Protein AF-A0AAV3YXJ8-F1 (afdb_monomer)

Structure (mmCIF, N/CA/C/O backbone):
data_AF-A0AAV3YXJ8-F1
#
_entry.id   AF-A0AAV3YXJ8-F1
#
loop_
_atom_site.group_PDB
_atom_site.id
_atom_site.type_symbol
_atom_site.label_atom_id
_atom_site.label_alt_id
_atom_site.label_comp_id
_atom_site.label_asym_id
_atom_site.label_entity_id
_atom_site.label_seq_id
_atom_site.pdbx_PDB_ins_code
_atom_site.Cartn_x
_atom_site.Cartn_y
_atom_site.Cartn_z
_atom_site.occupancy
_atom_site.B_iso_or_equiv
_atom_site.auth_seq_id
_atom_site.auth_comp_id
_atom_site.auth_asym_id
_atom_site.auth_atom_id
_atom_site.pdbx_PDB_model_num
ATOM 1 N N . MET A 1 1 ? -56.732 2.982 67.261 1.00 41.56 1 MET A N 1
ATOM 2 C CA . MET A 1 1 ? -55.478 2.204 67.195 1.00 41.56 1 MET A CA 1
ATOM 3 C C . MET A 1 1 ? -54.581 2.856 66.154 1.00 41.56 1 MET A C 1
ATOM 5 O O . MET A 1 1 ? -54.963 2.904 64.994 1.00 41.56 1 MET A O 1
ATOM 9 N N . TYR A 1 2 ? -53.464 3.452 66.571 1.00 44.09 2 TYR A N 1
ATOM 10 C CA . TYR A 1 2 ? -52.466 4.006 65.652 1.00 44.09 2 TYR A CA 1
ATOM 11 C C . TYR A 1 2 ? -51.605 2.832 65.180 1.00 44.09 2 TYR A C 1
ATOM 13 O O . TYR A 1 2 ? -51.120 2.098 66.033 1.00 44.09 2 TYR A O 1
ATOM 21 N N . VAL A 1 3 ? -51.460 2.610 63.870 1.00 49.19 3 VAL A N 1
ATO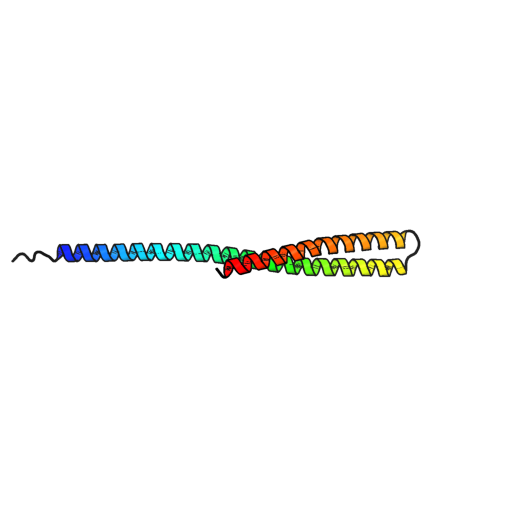M 22 C CA . VAL A 1 3 ? -50.511 1.624 63.319 1.00 49.19 3 VAL A CA 1
ATOM 23 C C . VAL A 1 3 ? -49.229 2.390 62.979 1.00 49.19 3 VAL A C 1
ATOM 25 O O . VAL A 1 3 ? -49.153 2.990 61.901 1.00 49.19 3 VAL A O 1
ATOM 28 N N . PRO A 1 4 ? -48.230 2.458 63.878 1.00 46.28 4 PRO A N 1
ATOM 29 C CA . PRO A 1 4 ? -47.013 3.212 63.638 1.00 46.28 4 PRO A CA 1
ATOM 30 C C . PRO A 1 4 ? -46.058 2.286 62.879 1.00 46.28 4 PRO A C 1
ATOM 32 O O . PRO A 1 4 ? -45.547 1.320 63.433 1.00 46.28 4 PRO A O 1
ATOM 35 N N . GLY A 1 5 ? -45.852 2.534 61.586 1.00 52.91 5 GLY A N 1
ATOM 36 C CA . GLY A 1 5 ? -44.858 1.777 60.811 1.00 52.91 5 GLY A CA 1
ATOM 37 C C . GLY A 1 5 ? -45.063 1.785 59.300 1.00 52.91 5 GLY A C 1
ATOM 38 O O . GLY A 1 5 ? -44.096 1.695 58.545 1.00 52.91 5 GLY A O 1
ATOM 39 N N . SER A 1 6 ? -46.298 1.988 58.830 1.00 55.47 6 SER A N 1
ATOM 40 C CA . SER A 1 6 ? -46.614 1.823 57.402 1.00 55.47 6 SER A CA 1
ATOM 41 C C . SER A 1 6 ? -46.042 2.924 56.494 1.00 55.47 6 SER A C 1
ATOM 43 O O . SER A 1 6 ? -45.796 2.661 55.319 1.00 55.47 6 SER A O 1
ATOM 45 N N . ASN A 1 7 ? -45.806 4.138 57.010 1.00 56.81 7 ASN A N 1
ATOM 46 C CA . ASN A 1 7 ? -45.198 5.238 56.244 1.00 56.81 7 ASN A CA 1
ATOM 47 C C . ASN A 1 7 ? -43.668 5.149 56.182 1.00 56.81 7 ASN A C 1
ATOM 49 O O . ASN A 1 7 ? -43.078 5.547 55.181 1.00 56.81 7 ASN A O 1
ATOM 53 N N . HIS A 1 8 ? -43.018 4.599 57.212 1.00 56.41 8 HIS A N 1
ATOM 54 C CA . HIS A 1 8 ? -41.562 4.447 57.216 1.00 56.41 8 HIS A CA 1
ATOM 55 C C . HIS A 1 8 ? -41.134 3.324 56.260 1.00 56.41 8 HIS A C 1
ATOM 57 O O . HIS A 1 8 ? -40.280 3.544 55.410 1.00 56.41 8 HIS A O 1
ATOM 63 N N . GLN A 1 9 ? -41.815 2.170 56.289 1.00 58.31 9 GLN A N 1
ATOM 64 C CA . GLN A 1 9 ? -41.584 1.087 55.320 1.00 58.31 9 GLN A CA 1
ATOM 65 C C . GLN A 1 9 ? -41.875 1.503 53.869 1.00 58.31 9 GLN A C 1
ATOM 67 O O . GLN A 1 9 ? -41.117 1.136 52.970 1.00 58.31 9 GLN A O 1
ATOM 72 N N . ARG A 1 10 ? -42.924 2.304 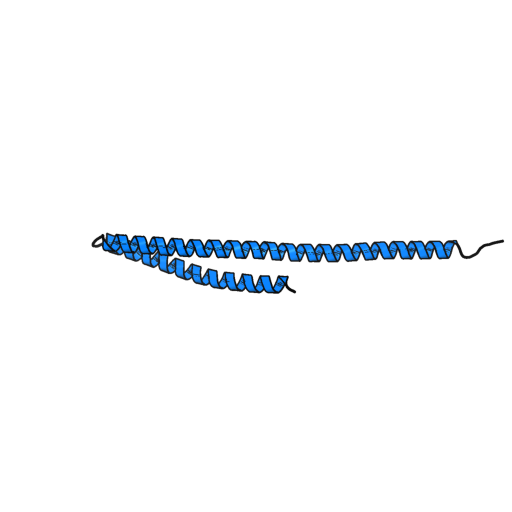53.622 1.00 60.53 10 ARG A N 1
ATOM 73 C CA . ARG A 1 10 ? -43.219 2.850 52.284 1.00 60.53 10 ARG A CA 1
ATOM 74 C C . ARG A 1 10 ? -42.152 3.833 51.796 1.00 60.53 10 ARG A C 1
ATOM 76 O O . ARG A 1 10 ? -41.732 3.739 50.652 1.00 60.53 10 ARG A O 1
ATOM 83 N N . ASN A 1 11 ? -41.651 4.724 52.652 1.00 61.62 11 ASN A N 1
ATOM 84 C CA . ASN A 1 11 ? -40.564 5.628 52.263 1.00 61.62 11 ASN A CA 1
ATOM 85 C C . ASN A 1 11 ? -39.241 4.890 52.025 1.00 61.62 11 ASN A C 1
ATOM 87 O O . ASN A 1 11 ? -38.556 5.191 51.053 1.00 61.62 11 ASN A O 1
ATOM 91 N N . VAL A 1 12 ? -38.902 3.893 52.849 1.00 63.00 12 VAL A N 1
ATOM 92 C CA . VAL A 1 12 ? -37.686 3.082 52.664 1.00 63.00 12 VAL A CA 1
ATOM 93 C C . VAL A 1 12 ? -37.742 2.295 51.352 1.00 63.00 12 VAL A C 1
ATOM 95 O O . VAL A 1 12 ? -36.766 2.285 50.609 1.00 63.00 12 VAL A O 1
ATOM 98 N N . THR A 1 13 ? -38.886 1.696 51.015 1.00 63.97 13 THR A N 1
ATOM 99 C CA . THR A 1 13 ? -39.056 0.958 49.748 1.00 63.97 13 THR A CA 1
ATOM 100 C C . THR A 1 13 ? -39.039 1.871 48.521 1.00 63.97 13 THR A C 1
ATOM 102 O O . THR A 1 13 ? -38.417 1.524 47.517 1.00 63.97 13 THR A O 1
ATOM 105 N N . VAL A 1 14 ? -39.633 3.068 48.595 1.00 66.06 14 VAL A N 1
ATOM 106 C CA . VAL A 1 14 ? -39.546 4.079 47.523 1.00 66.06 14 VAL A CA 1
ATOM 107 C C . VAL A 1 14 ? -38.106 4.568 47.336 1.00 66.06 14 VAL A C 1
ATOM 109 O O . VAL A 1 14 ? -37.643 4.679 46.201 1.00 66.06 14 VAL A O 1
ATOM 112 N N . PHE A 1 15 ? -37.368 4.797 48.425 1.00 69.62 15 PHE A N 1
ATOM 113 C CA . PHE A 1 15 ? -35.966 5.221 48.368 1.00 69.62 15 PHE A CA 1
ATOM 114 C C . PHE A 1 15 ? -35.051 4.118 47.816 1.00 69.62 15 PHE A C 1
ATOM 116 O O . PHE A 1 15 ? -34.190 4.383 46.982 1.00 69.62 15 PHE A O 1
ATOM 123 N N . GLN A 1 16 ? -35.275 2.860 48.210 1.00 72.56 16 GLN A N 1
ATOM 124 C CA . GLN A 1 16 ? -34.567 1.704 47.650 1.00 72.56 16 GLN A CA 1
ATOM 125 C C . GLN A 1 16 ? -34.870 1.513 46.156 1.00 72.56 16 GLN A C 1
ATOM 127 O O . GLN A 1 16 ? -33.959 1.238 45.376 1.00 72.56 16 GLN A O 1
ATOM 132 N N . SER A 1 17 ? -36.123 1.716 45.733 1.00 72.56 17 SER A N 1
ATOM 133 C CA . SER A 1 17 ? -36.523 1.663 44.322 1.00 72.56 17 SER A CA 1
ATOM 134 C C . SER A 1 17 ? -35.889 2.784 43.493 1.00 72.56 17 SER A C 1
ATOM 136 O O . SER A 1 17 ? -35.431 2.531 42.376 1.00 72.56 17 SER A O 1
ATOM 138 N N . SER A 1 18 ? -35.855 4.019 44.008 1.00 79.19 18 SER A N 1
ATOM 139 C CA . SER A 1 18 ? -35.249 5.143 43.282 1.00 79.19 18 SER A CA 1
ATOM 140 C C . SER A 1 18 ? -33.732 4.975 43.175 1.00 79.19 18 SER A C 1
ATOM 142 O O . SER A 1 18 ? -33.177 5.159 42.094 1.00 79.19 18 SER A O 1
ATOM 144 N N . LEU A 1 19 ? -33.072 4.504 44.239 1.00 78.88 19 LEU A N 1
ATOM 145 C CA . LEU A 1 19 ? -31.644 4.194 44.225 1.00 78.88 19 LEU A CA 1
ATOM 146 C C . LEU A 1 19 ? -31.316 3.091 43.208 1.00 78.88 19 LEU A C 1
ATOM 148 O O . LEU A 1 19 ? -30.371 3.232 42.436 1.00 78.88 19 LEU A O 1
ATOM 152 N N . ALA A 1 20 ? -32.124 2.029 43.140 1.00 77.88 20 ALA A N 1
ATOM 153 C CA . ALA A 1 20 ? -31.949 0.961 42.157 1.00 77.88 20 ALA A CA 1
ATOM 154 C C . ALA A 1 20 ? -32.124 1.454 40.709 1.00 77.88 20 ALA A C 1
ATOM 156 O O . ALA A 1 20 ? -31.366 1.049 39.827 1.00 77.88 20 ALA A O 1
ATOM 157 N N . GLN A 1 21 ? -33.084 2.350 40.446 1.00 78.06 21 GLN A N 1
ATOM 158 C CA . GLN A 1 21 ? -33.235 2.982 39.129 1.00 78.06 21 GLN A CA 1
ATOM 159 C C . GLN A 1 21 ? -32.032 3.858 38.772 1.00 78.06 21 GLN A C 1
ATOM 161 O O . GLN A 1 21 ? -31.538 3.774 37.650 1.00 78.06 21 GLN A O 1
ATOM 166 N N . VAL A 1 22 ? -31.533 4.652 39.721 1.00 76.75 22 VAL A N 1
ATOM 167 C CA . VAL A 1 22 ? -30.356 5.507 39.529 1.00 76.75 22 VAL A CA 1
ATOM 168 C C . VAL A 1 22 ? -29.121 4.660 39.212 1.00 76.75 22 VAL A C 1
ATOM 170 O O . VAL A 1 22 ? -28.474 4.898 38.194 1.00 76.75 22 VAL A O 1
ATOM 173 N N . LEU A 1 23 ? -28.847 3.612 39.995 1.00 75.88 23 LEU A N 1
ATOM 174 C CA . LEU A 1 23 ? -27.732 2.688 39.749 1.00 75.88 23 LEU A CA 1
ATOM 175 C C . LEU A 1 23 ? -27.851 1.981 38.389 1.00 75.88 23 LEU A C 1
ATOM 177 O O . LEU A 1 23 ? -26.867 1.861 37.662 1.00 75.88 23 LEU A O 1
ATOM 181 N N . LYS A 1 24 ? -29.065 1.580 37.988 1.00 73.94 24 LYS A N 1
ATOM 182 C CA . LYS A 1 24 ? -29.322 0.953 36.680 1.00 73.94 24 LYS A CA 1
ATOM 183 C C . LYS A 1 24 ? -29.155 1.924 35.504 1.00 73.94 24 LYS A C 1
A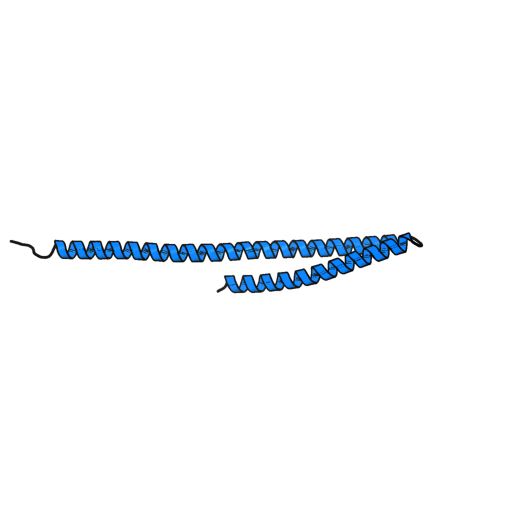TOM 185 O O . LYS A 1 24 ? -28.860 1.488 34.394 1.00 73.94 24 LYS A O 1
ATOM 190 N N . CYS A 1 25 ? -29.369 3.221 35.719 1.00 72.56 25 CYS A N 1
ATOM 191 C CA . CYS A 1 25 ? -29.097 4.259 34.725 1.00 72.56 25 CYS A CA 1
ATOM 192 C C . CYS A 1 25 ? -27.598 4.561 34.609 1.00 72.56 25 CYS A C 1
ATOM 194 O O . CYS A 1 25 ? -27.122 4.755 33.495 1.00 72.56 25 CYS A O 1
ATOM 196 N N . PHE A 1 26 ? -26.854 4.568 35.720 1.00 67.12 26 PHE A N 1
ATOM 197 C CA . PHE A 1 26 ? -25.397 4.738 35.696 1.00 67.12 26 PHE A CA 1
ATOM 198 C C . PHE A 1 26 ? -24.694 3.573 34.992 1.00 67.12 26 PHE A C 1
ATOM 200 O O . PHE A 1 26 ? -23.925 3.823 34.070 1.00 67.12 26 PHE A O 1
ATOM 207 N N . GLY A 1 27 ? -25.053 2.323 35.312 1.00 66.62 27 GLY A N 1
ATOM 208 C CA . GLY A 1 27 ? -24.475 1.155 34.633 1.00 66.62 27 GLY A CA 1
ATOM 209 C C . GLY A 1 27 ? -24.717 1.152 33.117 1.00 66.62 27 GLY A C 1
ATOM 210 O O . GLY A 1 27 ? -23.815 0.847 32.347 1.00 66.62 27 GLY A O 1
ATOM 211 N N . ARG A 1 28 ? -25.900 1.591 32.660 1.00 68.94 28 ARG A N 1
ATOM 212 C CA . ARG A 1 28 ? -26.185 1.715 31.218 1.00 68.94 28 ARG A CA 1
ATOM 213 C C . ARG A 1 28 ? -25.350 2.784 30.517 1.00 68.94 28 ARG A C 1
ATOM 215 O O . ARG A 1 28 ? -24.954 2.574 29.377 1.00 68.94 28 ARG A O 1
ATOM 222 N N . LYS A 1 29 ? -25.091 3.919 31.174 1.00 69.19 29 LYS A N 1
ATOM 223 C CA . LYS A 1 29 ? -24.253 4.982 30.599 1.00 69.19 29 LYS A CA 1
ATOM 224 C C . LYS A 1 29 ? -22.802 4.529 30.438 1.00 69.19 29 LYS A C 1
ATOM 226 O O . LYS A 1 29 ? -22.215 4.777 29.392 1.00 69.19 29 LYS A O 1
ATOM 231 N N . GLU A 1 30 ? -22.256 3.824 31.427 1.00 67.62 30 GLU A N 1
ATOM 232 C CA . GLU A 1 30 ? -20.898 3.266 31.350 1.00 67.62 30 GLU A CA 1
ATOM 233 C C . GLU A 1 30 ? -20.770 2.220 30.226 1.00 67.62 30 GLU A C 1
ATOM 235 O O . GLU A 1 30 ? -19.810 2.252 29.453 1.00 67.62 30 GLU A O 1
ATOM 240 N N . GLU A 1 31 ? -21.770 1.344 30.066 1.00 66.38 31 GLU A N 1
ATOM 241 C CA . GLU A 1 31 ? -21.823 0.373 28.963 1.00 66.38 31 GLU A CA 1
ATOM 242 C C . GLU A 1 31 ? -21.949 1.045 27.581 1.00 66.38 31 GLU A C 1
ATOM 244 O O . GLU A 1 31 ? -21.313 0.612 26.614 1.00 66.38 31 GLU A O 1
ATOM 249 N N . GLU A 1 32 ? -22.749 2.109 27.452 1.00 70.19 32 GLU A N 1
ATOM 250 C CA . GLU A 1 32 ? -22.881 2.880 26.206 1.00 70.19 32 GLU A CA 1
ATOM 251 C C . GLU A 1 32 ? -21.576 3.596 25.829 1.00 70.19 32 GLU A C 1
ATOM 253 O O . GLU A 1 32 ? -21.170 3.571 24.661 1.00 70.19 32 GLU A O 1
ATOM 258 N N . GLU A 1 33 ? -20.880 4.189 26.801 1.00 72.50 33 GLU A N 1
ATOM 259 C CA . GLU A 1 33 ? -19.593 4.853 26.582 1.00 72.50 33 GLU A CA 1
ATOM 260 C C . GLU A 1 33 ? -18.511 3.856 26.144 1.00 72.50 33 GLU A C 1
ATOM 262 O O . GLU A 1 33 ? -17.835 4.096 25.132 1.00 72.50 33 GLU A O 1
ATOM 267 N N . GLN A 1 34 ? -18.408 2.700 26.810 1.00 72.94 34 GLN A N 1
ATOM 268 C CA . GLN A 1 34 ? -17.502 1.620 26.400 1.00 72.94 34 GLN A CA 1
ATOM 269 C C . GLN A 1 34 ? -17.812 1.113 24.986 1.00 72.94 34 GLN A C 1
ATOM 271 O O . GLN A 1 34 ? -16.903 0.991 24.156 1.00 72.94 34 GLN A O 1
ATOM 276 N N . ASN A 1 35 ? -19.088 0.880 24.668 1.00 74.50 35 ASN A N 1
ATOM 277 C CA . ASN A 1 35 ? -19.501 0.437 23.336 1.00 74.50 35 ASN A CA 1
ATOM 278 C C . ASN A 1 35 ? -19.178 1.473 22.251 1.00 74.50 35 ASN A C 1
ATOM 280 O O . ASN A 1 35 ? -18.744 1.107 21.155 1.00 74.50 35 ASN A O 1
ATOM 284 N N . SER A 1 36 ? -19.332 2.767 22.546 1.00 80.25 36 SER A N 1
ATOM 285 C CA . SER A 1 36 ? -19.009 3.838 21.598 1.00 80.25 36 SER A CA 1
ATOM 286 C C . SER A 1 36 ? -17.511 3.897 21.271 1.00 80.25 36 SER A C 1
ATOM 288 O O . SER A 1 36 ? -17.136 4.037 20.103 1.00 80.25 36 SER A O 1
ATOM 290 N N . SER A 1 37 ? -16.653 3.722 22.280 1.00 82.94 37 SER A N 1
ATOM 291 C CA . SER A 1 37 ? -15.195 3.700 22.130 1.00 82.94 37 SER A CA 1
ATOM 292 C C . SER A 1 37 ? -14.741 2.483 21.323 1.00 82.94 37 SER A C 1
ATOM 294 O O . SER A 1 37 ? -13.995 2.616 20.349 1.00 82.94 37 SER A O 1
ATOM 296 N N . ARG A 1 38 ? -15.276 1.299 21.648 1.00 84.62 38 ARG A N 1
ATOM 297 C CA . ARG A 1 38 ? -14.973 0.054 20.931 1.00 84.62 38 ARG A CA 1
ATOM 298 C C . ARG A 1 38 ? -15.395 0.118 19.464 1.00 84.62 38 ARG A C 1
ATOM 300 O O . ARG A 1 38 ? -14.642 -0.304 18.588 1.00 84.62 38 ARG A O 1
ATOM 307 N N . LYS A 1 39 ? -16.563 0.704 19.182 1.00 87.88 39 LYS A N 1
ATOM 308 C CA . LYS A 1 39 ? -17.042 0.916 17.811 1.00 87.88 39 LYS A CA 1
ATOM 309 C C . LYS A 1 39 ? -16.108 1.831 17.015 1.00 87.88 39 LYS A C 1
ATOM 311 O O . LYS A 1 39 ? -15.716 1.463 15.914 1.00 87.88 39 LYS A O 1
ATOM 316 N N . ARG A 1 40 ? -15.683 2.968 17.582 1.00 86.88 40 ARG A N 1
ATOM 317 C CA . ARG A 1 40 ? -14.728 3.881 16.920 1.00 86.88 40 ARG A CA 1
ATOM 318 C C . ARG A 1 40 ? -13.408 3.185 16.582 1.00 86.88 40 ARG A C 1
ATOM 320 O O . ARG A 1 40 ? -12.953 3.274 15.447 1.00 86.88 40 ARG A O 1
ATOM 327 N N . LYS A 1 41 ? -12.840 2.429 17.529 1.00 89.19 41 LYS A N 1
ATOM 328 C CA . LYS A 1 41 ? -11.617 1.640 17.302 1.00 89.19 41 LYS A CA 1
ATOM 329 C C . LYS A 1 41 ? -11.796 0.588 16.199 1.00 89.19 41 LYS A C 1
ATOM 331 O O . LYS A 1 41 ? -10.899 0.391 15.382 1.00 89.19 41 LYS A O 1
ATOM 336 N N . SER A 1 42 ? -12.960 -0.062 16.142 1.00 91.12 42 SER A N 1
ATOM 337 C CA . SER A 1 42 ? -13.308 -1.001 15.067 1.00 91.12 42 SER A CA 1
ATOM 338 C C . SER A 1 42 ? -13.379 -0.313 13.700 1.00 91.12 42 SER A C 1
ATOM 340 O O . SER A 1 42 ? -12.830 -0.826 12.724 1.00 91.12 42 SER A O 1
ATOM 342 N N . ASP A 1 43 ? -14.016 0.854 13.616 1.00 91.50 43 ASP A N 1
ATOM 343 C CA . ASP A 1 43 ? -14.133 1.616 12.369 1.00 91.50 43 ASP A CA 1
ATOM 344 C C . ASP A 1 43 ? -12.753 2.098 11.876 1.00 91.50 43 ASP A C 1
ATOM 346 O O . ASP A 1 43 ? -12.436 1.983 10.687 1.00 91.50 43 ASP A O 1
ATOM 350 N N . GLU A 1 44 ? -11.886 2.549 12.789 1.00 92.06 44 GLU A N 1
ATOM 351 C CA . GLU A 1 44 ? -10.484 2.876 12.493 1.00 92.06 44 GLU A CA 1
ATOM 352 C C . GLU A 1 44 ? -9.712 1.663 11.960 1.00 92.06 44 GLU A C 1
ATOM 354 O O . GLU A 1 44 ? -8.995 1.772 10.960 1.00 92.06 44 GLU A O 1
ATOM 359 N N . LEU A 1 45 ? -9.890 0.487 12.567 1.00 93.50 45 LEU A N 1
ATOM 360 C CA . LEU A 1 45 ? -9.248 -0.745 12.114 1.00 93.50 45 LEU A CA 1
ATOM 361 C C . LEU A 1 45 ? -9.686 -1.124 10.689 1.00 93.50 45 LEU A C 1
ATOM 363 O O . LEU A 1 45 ? -8.852 -1.479 9.850 1.00 93.50 45 LEU A O 1
ATOM 367 N N . VAL A 1 46 ? -10.981 -1.016 10.383 1.00 94.88 46 VAL A N 1
ATOM 368 C CA . VAL A 1 46 ? -11.511 -1.254 9.030 1.00 94.88 46 VAL A CA 1
ATOM 369 C C . VAL A 1 46 ? -10.927 -0.253 8.029 1.00 94.88 46 VAL A C 1
ATOM 371 O O . VAL A 1 46 ? -10.548 -0.637 6.914 1.00 94.88 46 VAL A O 1
ATOM 374 N N . ALA A 1 47 ? -10.795 1.016 8.419 1.00 95.12 47 ALA A N 1
ATOM 375 C CA . ALA A 1 47 ? -10.182 2.045 7.587 1.00 95.12 47 ALA A CA 1
ATOM 376 C C . ALA A 1 47 ? -8.698 1.747 7.306 1.00 95.12 47 ALA A C 1
ATOM 378 O O . ALA A 1 47 ? -8.261 1.855 6.154 1.00 95.12 47 ALA A O 1
ATOM 379 N N . LEU A 1 48 ? -7.939 1.305 8.315 1.00 95.81 48 LEU A N 1
ATOM 380 C CA . LEU A 1 48 ? -6.538 0.901 8.167 1.00 95.81 48 LEU A CA 1
ATOM 381 C C . LEU A 1 48 ? -6.390 -0.316 7.248 1.00 95.81 48 LEU A C 1
ATOM 383 O O . LEU A 1 48 ? -5.582 -0.275 6.320 1.00 95.81 48 LEU A O 1
ATOM 387 N N . LYS A 1 49 ? -7.212 -1.359 7.426 1.00 95.69 49 LYS A N 1
ATOM 388 C CA . LYS A 1 49 ? -7.226 -2.543 6.543 1.00 95.69 49 LYS A CA 1
ATOM 389 C C . LYS A 1 49 ? -7.546 -2.171 5.096 1.00 95.69 49 LYS A C 1
ATOM 391 O O . LYS A 1 49 ? -6.880 -2.630 4.169 1.00 95.69 49 LYS A O 1
ATOM 396 N N . SER A 1 50 ? -8.517 -1.281 4.900 1.00 96.75 50 SER A N 1
ATOM 397 C CA . SER A 1 50 ? -8.872 -0.767 3.574 1.00 96.75 50 SER A CA 1
ATOM 398 C C . SER A 1 50 ? -7.727 0.033 2.948 1.00 96.75 50 SER A C 1
ATOM 400 O O . SER A 1 50 ? -7.436 -0.124 1.763 1.00 96.75 50 SER A O 1
ATOM 402 N N . LYS A 1 51 ? -7.044 0.873 3.739 1.00 96.56 51 LYS A N 1
ATOM 403 C CA . LYS A 1 51 ? -5.866 1.626 3.292 1.00 96.56 51 LYS A CA 1
ATOM 404 C C . LYS A 1 51 ? -4.724 0.687 2.911 1.00 96.56 51 LYS A C 1
ATOM 406 O O . LYS A 1 51 ? -4.164 0.865 1.836 1.00 96.56 51 LYS A O 1
ATOM 411 N N . ARG A 1 52 ? -4.440 -0.334 3.726 1.00 97.06 52 ARG A N 1
ATOM 412 C CA . ARG A 1 52 ? -3.430 -1.358 3.439 1.00 97.06 52 ARG A CA 1
ATOM 413 C C . ARG A 1 52 ? -3.692 -2.026 2.089 1.00 97.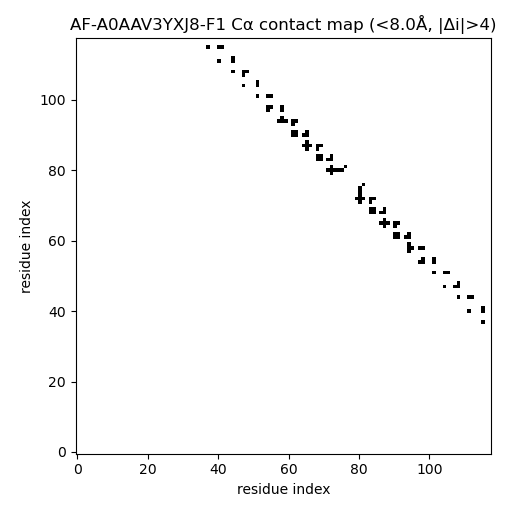06 52 ARG A C 1
ATOM 415 O O . ARG A 1 52 ? -2.815 -1.996 1.236 1.00 97.06 52 ARG A O 1
ATOM 422 N N . LYS A 1 53 ? -4.910 -2.527 1.855 1.00 97.25 53 LYS A N 1
ATOM 423 C CA . LYS A 1 53 ? -5.272 -3.184 0.586 1.00 97.25 53 LYS A CA 1
ATOM 424 C C . LYS A 1 53 ? -5.108 -2.263 -0.628 1.00 97.25 53 LYS A C 1
ATOM 426 O O . LYS A 1 53 ? -4.643 -2.702 -1.673 1.00 97.25 53 LYS A O 1
ATOM 431 N N . ARG A 1 54 ? -5.471 -0.979 -0.505 1.00 97.19 54 ARG A N 1
ATOM 432 C CA . ARG A 1 54 ? -5.230 0.006 -1.576 1.00 97.19 54 ARG A CA 1
ATOM 433 C C . ARG A 1 54 ? -3.739 0.198 -1.847 1.00 97.19 54 ARG A C 1
ATOM 435 O O . ARG A 1 54 ? -3.343 0.209 -3.002 1.00 97.19 54 ARG A O 1
ATOM 442 N N . THR A 1 55 ? -2.920 0.299 -0.802 1.00 96.69 55 THR A N 1
ATOM 443 C CA . THR A 1 55 ? -1.464 0.427 -0.949 1.00 96.69 55 THR A CA 1
ATOM 444 C C . THR A 1 55 ? -0.842 -0.799 -1.627 1.00 96.69 55 THR A C 1
ATOM 446 O O . THR A 1 55 ? 0.048 -0.623 -2.451 1.00 96.69 55 THR A O 1
ATOM 449 N N . GLU A 1 56 ? -1.317 -2.019 -1.341 1.00 97.44 56 GLU A N 1
ATOM 450 C CA . GLU A 1 56 ? -0.866 -3.247 -2.030 1.00 97.44 56 GLU A CA 1
ATOM 451 C C . GLU A 1 56 ? -1.137 -3.160 -3.540 1.00 97.44 56 GLU A C 1
ATOM 453 O O . GLU A 1 56 ? -0.227 -3.344 -4.345 1.00 97.44 56 GLU A O 1
ATOM 458 N N . LEU A 1 57 ? -2.360 -2.778 -3.925 1.00 97.75 57 LEU A N 1
ATOM 459 C CA . LEU A 1 57 ? -2.733 -2.623 -5.334 1.00 97.75 57 LEU A CA 1
ATOM 460 C C . LEU A 1 57 ? -1.938 -1.513 -6.039 1.00 97.75 57 LEU A C 1
ATOM 462 O O . LEU A 1 57 ? -1.525 -1.689 -7.183 1.00 97.75 57 LEU A O 1
ATOM 466 N N . ASP A 1 58 ? -1.696 -0.387 -5.366 1.00 97.62 58 ASP A N 1
ATOM 467 C CA . ASP A 1 58 ? -0.868 0.700 -5.899 1.00 97.62 58 ASP A CA 1
ATOM 468 C C . ASP A 1 58 ? 0.565 0.234 -6.193 1.00 97.62 58 ASP A C 1
ATOM 470 O O . ASP A 1 58 ? 1.139 0.606 -7.217 1.00 97.62 58 ASP A O 1
ATOM 474 N N . ILE A 1 59 ? 1.157 -0.563 -5.294 1.00 98.06 59 ILE A N 1
ATOM 475 C CA . ILE A 1 59 ? 2.499 -1.129 -5.482 1.00 98.06 59 ILE A CA 1
ATOM 476 C C . ILE A 1 59 ? 2.509 -2.029 -6.718 1.00 98.06 59 ILE A C 1
ATOM 478 O O . ILE A 1 59 ? 3.368 -1.855 -7.584 1.00 98.06 59 ILE A O 1
ATOM 482 N N . ASP A 1 60 ? 1.539 -2.938 -6.834 1.00 97.56 60 ASP A N 1
ATOM 483 C CA . ASP A 1 60 ? 1.440 -3.854 -7.973 1.00 97.56 60 ASP A CA 1
ATOM 484 C C . ASP A 1 60 ? 1.303 -3.101 -9.302 1.00 97.56 60 ASP A C 1
ATOM 486 O O . ASP A 1 60 ? 1.951 -3.452 -10.291 1.00 97.56 60 ASP A O 1
ATOM 490 N N . LEU A 1 61 ? 0.487 -2.043 -9.334 1.00 98.06 61 LEU A N 1
ATOM 491 C CA . LEU A 1 61 ? 0.312 -1.203 -10.519 1.00 98.06 61 LEU A CA 1
ATOM 492 C C . LEU A 1 61 ? 1.601 -0.470 -10.902 1.00 98.06 61 LEU A C 1
ATOM 494 O O . LEU A 1 61 ? 1.940 -0.421 -12.086 1.00 98.06 61 LEU A O 1
ATOM 498 N N . LEU A 1 62 ? 2.334 0.072 -9.926 1.00 97.94 62 LEU A N 1
ATOM 499 C CA . LEU A 1 62 ? 3.613 0.743 -10.173 1.00 97.94 62 LEU A CA 1
ATOM 500 C C . LEU A 1 62 ? 4.667 -0.221 -10.717 1.00 97.94 62 LEU A C 1
ATOM 502 O 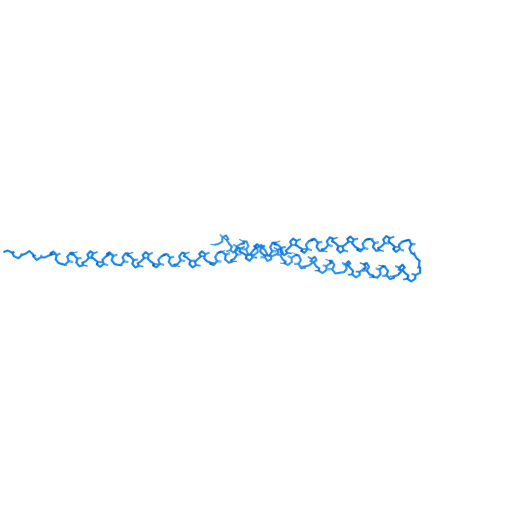O . LEU A 1 62 ? 5.377 0.129 -11.657 1.00 97.94 62 LEU A O 1
ATOM 506 N N . VAL A 1 63 ? 4.759 -1.430 -10.157 1.00 97.94 63 VAL A N 1
ATOM 507 C CA . VAL A 1 63 ? 5.714 -2.449 -10.616 1.00 97.94 63 VAL A CA 1
ATOM 508 C C . VAL A 1 63 ? 5.383 -2.894 -12.038 1.00 97.94 63 VAL A C 1
ATOM 510 O O . VAL A 1 63 ? 6.262 -2.839 -12.894 1.00 97.94 63 VAL A O 1
ATOM 513 N N . LYS A 1 64 ? 4.116 -3.226 -12.324 1.00 98.00 64 LYS A N 1
ATOM 514 C CA . LYS A 1 64 ? 3.676 -3.593 -13.682 1.00 98.00 64 LYS A CA 1
ATOM 515 C C . LYS A 1 64 ? 3.958 -2.482 -14.690 1.00 98.00 64 LYS A C 1
ATOM 517 O O . LYS A 1 64 ? 4.539 -2.739 -15.738 1.00 98.00 64 LYS A O 1
ATOM 522 N N . SER A 1 65 ? 3.623 -1.239 -14.342 1.00 98.19 65 SER A N 1
ATOM 523 C CA . SER A 1 65 ? 3.885 -0.080 -15.206 1.00 98.19 65 SER A CA 1
ATOM 524 C C . SER A 1 65 ? 5.381 0.113 -15.462 1.00 98.19 65 SER A C 1
ATOM 526 O O . SER A 1 65 ? 5.786 0.431 -16.579 1.00 98.19 65 SER A O 1
ATOM 528 N N . ALA A 1 66 ? 6.218 -0.092 -14.441 1.00 97.75 66 ALA A N 1
ATOM 529 C CA . ALA A 1 66 ? 7.663 -0.006 -14.585 1.00 97.75 66 ALA A CA 1
ATOM 530 C C . ALA A 1 66 ? 8.208 -1.102 -15.509 1.00 97.75 66 ALA A C 1
ATOM 532 O O . ALA A 1 66 ? 9.045 -0.810 -16.362 1.00 97.75 66 ALA A O 1
ATOM 533 N N . ASP A 1 67 ? 7.732 -2.338 -15.365 1.00 97.12 67 ASP A N 1
ATOM 534 C CA . ASP A 1 67 ? 8.158 -3.459 -16.203 1.00 97.12 67 ASP A CA 1
ATOM 535 C C . ASP A 1 67 ? 7.726 -3.261 -17.665 1.00 97.12 67 ASP A C 1
ATOM 537 O O . ASP A 1 67 ? 8.547 -3.423 -18.566 1.00 97.12 67 ASP A O 1
ATOM 541 N N . GLU A 1 68 ? 6.513 -2.757 -17.915 1.00 97.69 68 GLU A N 1
ATOM 542 C CA . GLU A 1 68 ? 6.078 -2.357 -19.261 1.00 97.69 68 GLU A CA 1
ATOM 543 C C . GLU A 1 68 ? 6.983 -1.278 -19.880 1.00 97.69 68 GLU A C 1
ATOM 545 O O . GLU A 1 68 ? 7.245 -1.292 -21.087 1.00 97.69 68 GLU A O 1
ATOM 550 N N . MET A 1 69 ? 7.469 -0.317 -19.083 1.00 97.25 69 MET A N 1
ATOM 551 C CA . MET A 1 69 ? 8.420 0.684 -19.577 1.00 97.25 69 MET A CA 1
ATOM 552 C C . MET A 1 69 ? 9.774 0.068 -19.923 1.00 97.25 69 MET A C 1
ATOM 554 O O . MET A 1 69 ? 10.369 0.463 -20.925 1.00 97.25 69 MET A O 1
ATOM 558 N N . VAL A 1 70 ? 10.243 -0.914 -19.149 1.00 96.88 70 VAL A N 1
ATOM 559 C CA . VAL A 1 70 ? 11.470 -1.659 -19.466 1.00 96.88 70 VAL A CA 1
ATOM 560 C C . VAL A 1 70 ? 11.298 -2.447 -20.765 1.00 96.88 70 VAL A C 1
ATOM 562 O O . VAL A 1 70 ? 12.156 -2.363 -21.639 1.00 96.88 70 VAL A O 1
ATOM 565 N N . GLU A 1 71 ? 10.176 -3.143 -20.952 1.00 97.00 71 GLU A N 1
ATOM 566 C CA . GLU A 1 71 ? 9.895 -3.872 -22.196 1.00 97.00 71 GLU A CA 1
ATOM 567 C C . GLU A 1 71 ? 9.854 -2.950 -23.422 1.00 97.00 71 GLU A C 1
ATOM 569 O O . GLU A 1 71 ? 10.369 -3.297 -24.489 1.00 97.00 71 GLU A O 1
ATOM 574 N N . LYS A 1 72 ? 9.270 -1.753 -23.279 1.00 96.56 72 LYS A N 1
ATOM 575 C CA . LYS A 1 72 ? 9.291 -0.723 -24.328 1.00 96.56 72 LYS A CA 1
ATOM 576 C C . LYS A 1 72 ? 10.710 -0.214 -24.578 1.00 96.56 72 LYS A C 1
ATOM 578 O O . LYS A 1 72 ? 11.091 -0.056 -25.734 1.00 96.56 72 LYS A O 1
ATOM 583 N N . ALA A 1 73 ? 11.507 -0.020 -23.527 1.00 96.31 73 ALA A N 1
ATOM 584 C CA . ALA A 1 73 ? 12.889 0.434 -23.646 1.00 96.31 73 ALA A CA 1
ATOM 585 C C . ALA A 1 73 ? 13.769 -0.557 -24.420 1.00 96.31 73 ALA A C 1
ATOM 587 O O . ALA A 1 73 ? 14.597 -0.122 -25.213 1.00 96.31 73 ALA A O 1
ATOM 588 N N . VAL A 1 74 ? 13.555 -1.868 -24.247 1.00 95.88 74 VAL A N 1
ATOM 589 C CA . VAL A 1 74 ? 14.266 -2.924 -24.999 1.00 95.88 74 VAL A CA 1
ATOM 590 C C . VAL A 1 74 ? 14.015 -2.821 -26.509 1.00 95.88 74 VAL A C 1
ATOM 592 O O . VAL A 1 74 ? 14.885 -3.173 -27.302 1.00 95.88 74 VAL A O 1
ATOM 595 N N . LYS A 1 75 ? 12.836 -2.335 -26.915 1.00 95.62 75 LYS A N 1
ATOM 596 C CA . LYS A 1 75 ? 12.458 -2.147 -28.326 1.00 95.62 75 LYS A CA 1
ATOM 597 C C . LYS A 1 75 ? 12.859 -0.773 -28.879 1.00 95.62 75 LYS A C 1
ATOM 599 O O . LYS A 1 75 ? 12.865 -0.594 -30.094 1.00 95.62 75 LYS A O 1
ATOM 604 N N . ALA A 1 76 ? 13.153 0.187 -28.006 1.00 95.56 76 ALA A N 1
ATOM 605 C CA . ALA A 1 76 ? 13.562 1.540 -28.364 1.00 95.56 76 ALA A CA 1
ATOM 606 C C . ALA A 1 76 ? 15.091 1.646 -28.510 1.00 95.56 76 ALA A C 1
ATOM 608 O O . ALA A 1 76 ? 15.838 0.722 -28.194 1.00 95.56 76 ALA A O 1
ATOM 609 N N . SER A 1 77 ? 15.584 2.795 -28.977 1.00 91.81 77 SER A N 1
ATOM 610 C CA . SER A 1 77 ? 17.025 3.057 -29.067 1.00 91.81 77 SER A CA 1
ATOM 611 C C . SER A 1 77 ? 17.382 4.479 -28.638 1.00 91.81 77 SER A C 1
ATOM 613 O O . SER A 1 77 ? 16.545 5.384 -28.617 1.00 91.81 77 SER A O 1
ATOM 615 N N . GLY A 1 78 ? 18.644 4.671 -28.249 1.00 93.94 78 GLY A N 1
ATOM 616 C CA . GLY A 1 78 ? 19.183 5.977 -27.883 1.00 93.94 78 GLY A CA 1
ATOM 617 C C . GLY A 1 78 ? 18.444 6.635 -26.714 1.00 93.94 78 GLY A C 1
ATOM 618 O O . GLY A 1 78 ? 18.275 6.047 -25.645 1.00 93.94 78 GLY A O 1
ATOM 619 N N . LYS A 1 79 ? 18.031 7.890 -26.913 1.00 95.50 79 LYS A N 1
ATOM 620 C CA . LYS A 1 79 ? 17.454 8.734 -25.859 1.00 95.50 79 LYS A CA 1
ATOM 621 C C . LYS A 1 79 ? 16.111 8.210 -25.340 1.00 95.50 79 LYS A C 1
ATOM 623 O O . LYS A 1 79 ? 15.865 8.275 -24.141 1.00 95.50 79 LYS A O 1
ATOM 628 N N . GLU A 1 80 ? 15.276 7.650 -26.212 1.00 95.19 80 GLU A N 1
ATOM 629 C CA . GLU A 1 80 ? 13.955 7.133 -25.833 1.00 95.19 80 GLU A CA 1
ATOM 630 C C . GLU A 1 80 ? 14.068 5.927 -24.890 1.00 95.19 80 GLU A C 1
ATOM 632 O O . GLU A 1 80 ? 13.406 5.883 -23.852 1.00 95.19 80 GLU A O 1
ATOM 637 N N . ALA A 1 81 ? 14.976 4.992 -25.192 1.00 97.12 81 ALA A N 1
ATOM 638 C CA . ALA A 1 81 ? 15.264 3.864 -24.309 1.00 97.12 81 ALA A CA 1
ATOM 639 C C . ALA A 1 81 ? 15.752 4.344 -22.932 1.00 97.12 81 ALA A C 1
ATOM 641 O O . ALA A 1 81 ? 15.290 3.854 -21.901 1.00 97.12 81 ALA A O 1
ATOM 642 N N . HIS A 1 82 ? 16.635 5.348 -22.901 1.00 96.69 82 HIS A N 1
ATOM 643 C CA . HIS A 1 82 ? 17.127 5.924 -21.651 1.00 96.69 82 HIS A CA 1
ATOM 644 C C . HIS A 1 82 ? 16.006 6.566 -20.817 1.00 96.69 82 HIS A C 1
ATOM 646 O O . HIS A 1 82 ? 15.902 6.296 -19.622 1.00 96.69 82 HIS A O 1
ATOM 652 N N . GLU A 1 83 ? 15.133 7.370 -21.431 1.00 97.69 83 GLU A N 1
ATOM 653 C CA . GLU A 1 83 ? 14.012 8.013 -20.731 1.00 97.69 83 GLU A CA 1
ATOM 654 C C . GLU A 1 83 ? 13.031 6.994 -20.136 1.00 97.69 83 GLU A C 1
ATOM 656 O O . GLU A 1 83 ? 12.572 7.166 -19.004 1.00 97.69 83 GLU A O 1
ATOM 661 N N . LEU A 1 84 ? 12.728 5.919 -20.869 1.00 97.81 84 LEU A N 1
ATOM 662 C CA . LEU A 1 84 ? 11.870 4.835 -20.387 1.00 97.81 84 LEU A CA 1
ATOM 663 C C . LEU A 1 84 ? 12.504 4.084 -19.209 1.00 97.81 84 LEU A C 1
ATOM 665 O O . LEU A 1 84 ? 11.826 3.823 -18.214 1.00 97.81 84 LEU A O 1
ATOM 669 N N . ILE A 1 85 ? 13.812 3.808 -19.271 1.00 97.38 85 ILE A N 1
ATOM 670 C CA . ILE A 1 85 ? 14.548 3.189 -18.160 1.00 97.38 85 ILE A CA 1
ATOM 671 C C . ILE A 1 85 ? 14.500 4.090 -16.922 1.00 97.38 85 ILE A C 1
ATOM 673 O O . ILE A 1 85 ? 14.136 3.620 -15.844 1.00 97.38 85 ILE A O 1
ATOM 677 N N . VAL A 1 86 ? 14.792 5.386 -17.060 1.00 98.00 86 VAL A N 1
ATOM 678 C CA . VAL A 1 86 ? 14.755 6.337 -15.935 1.00 98.00 86 VAL A CA 1
ATOM 679 C C . VAL A 1 86 ? 13.360 6.399 -15.306 1.00 98.00 86 VAL A C 1
ATOM 681 O O . VAL A 1 86 ? 13.237 6.318 -14.082 1.00 98.00 86 VAL A O 1
ATOM 684 N N . LYS A 1 87 ? 12.299 6.469 -16.120 1.00 97.81 87 LYS A N 1
ATOM 685 C CA . LYS A 1 87 ? 10.912 6.446 -15.624 1.00 97.81 87 LYS A CA 1
ATOM 686 C C . LYS A 1 87 ? 10.586 5.141 -14.891 1.00 97.81 87 LYS A C 1
ATOM 688 O O . LYS A 1 87 ? 10.000 5.191 -13.811 1.00 97.81 87 LYS A O 1
ATOM 693 N N . SER A 1 88 ? 11.017 3.990 -15.416 1.00 97.88 88 SER A N 1
ATOM 694 C CA . SER A 1 88 ? 10.817 2.694 -14.752 1.00 97.88 88 SER A CA 1
ATOM 695 C C . SER A 1 88 ? 11.502 2.627 -13.379 1.00 97.88 88 SER A C 1
ATOM 697 O O . SER A 1 88 ? 10.916 2.142 -12.411 1.00 97.88 88 SER A O 1
ATOM 699 N N . LEU A 1 89 ? 12.716 3.175 -13.257 1.00 97.88 89 LEU A N 1
ATOM 700 C CA . LEU A 1 89 ? 13.463 3.207 -11.999 1.00 97.88 89 LEU A CA 1
ATOM 701 C C . LEU A 1 89 ? 12.798 4.123 -10.969 1.00 97.88 89 LEU A C 1
ATOM 703 O O . LEU A 1 89 ? 12.720 3.760 -9.794 1.00 97.88 89 LEU A O 1
ATOM 707 N N . ALA A 1 90 ? 12.274 5.273 -11.399 1.00 98.06 90 ALA A N 1
ATOM 708 C CA . ALA A 1 90 ? 11.500 6.159 -10.534 1.00 98.06 90 ALA A CA 1
ATOM 709 C C . ALA A 1 90 ? 10.252 5.448 -9.981 1.00 98.06 90 ALA A C 1
ATOM 711 O O . ALA A 1 90 ? 10.039 5.436 -8.769 1.00 98.06 90 ALA A O 1
ATOM 712 N N . MET A 1 91 ? 9.494 4.758 -10.841 1.00 97.81 91 MET A N 1
ATOM 713 C CA . MET A 1 91 ? 8.322 3.975 -10.429 1.00 97.81 91 MET A CA 1
ATOM 714 C C . MET A 1 91 ? 8.680 2.853 -9.443 1.00 97.81 91 MET A C 1
ATOM 716 O O . MET A 1 91 ? 8.004 2.693 -8.427 1.00 97.81 91 MET A O 1
ATOM 720 N N . LYS A 1 92 ? 9.770 2.107 -9.685 1.00 97.44 92 LYS A N 1
ATOM 721 C CA . LYS A 1 92 ? 10.251 1.058 -8.761 1.00 97.44 92 LYS A CA 1
ATOM 722 C C . LYS A 1 92 ? 10.705 1.631 -7.417 1.00 97.44 92 LYS A C 1
ATOM 724 O O . LYS A 1 92 ? 10.463 1.022 -6.375 1.00 97.44 92 LYS A O 1
ATOM 729 N N . SER A 1 93 ? 11.323 2.811 -7.422 1.00 97.81 93 SER A N 1
ATOM 730 C CA . SER A 1 93 ? 11.693 3.530 -6.199 1.00 97.81 93 SER A CA 1
ATOM 731 C C . SER A 1 93 ? 10.458 3.926 -5.385 1.00 97.81 93 SER A C 1
ATOM 733 O O . SER A 1 93 ? 10.407 3.681 -4.178 1.00 97.81 93 SER A O 1
ATOM 735 N N . ASP A 1 94 ? 9.421 4.456 -6.033 1.00 97.31 94 ASP A N 1
ATOM 736 C CA . ASP A 1 94 ? 8.178 4.833 -5.355 1.00 97.31 94 ASP A CA 1
ATOM 737 C C . ASP A 1 94 ? 7.386 3.618 -4.851 1.00 97.31 94 ASP A C 1
ATOM 739 O O . ASP A 1 94 ? 6.867 3.649 -3.732 1.00 97.31 94 ASP A O 1
ATOM 743 N N . ALA A 1 95 ? 7.373 2.511 -5.599 1.00 97.62 95 ALA A N 1
ATOM 744 C CA . ALA A 1 95 ? 6.829 1.237 -5.129 1.00 97.62 95 ALA A CA 1
ATOM 745 C C . ALA A 1 95 ? 7.560 0.737 -3.867 1.00 97.62 95 ALA A C 1
ATOM 747 O O . ALA A 1 95 ? 6.927 0.297 -2.908 1.00 97.62 95 ALA A O 1
ATOM 748 N N . SER A 1 96 ? 8.891 0.870 -3.823 1.00 97.31 96 SER A N 1
ATOM 749 C CA . SER A 1 96 ? 9.704 0.517 -2.651 1.00 97.31 96 SER A CA 1
ATOM 750 C C . SER A 1 96 ? 9.379 1.383 -1.427 1.00 97.31 96 SER A C 1
ATOM 752 O O . SER A 1 96 ? 9.260 0.862 -0.317 1.00 97.31 96 SER A O 1
ATOM 754 N N . LYS A 1 97 ? 9.155 2.693 -1.605 1.00 97.44 97 LYS A N 1
ATOM 755 C CA . LYS A 1 97 ? 8.693 3.573 -0.515 1.00 97.44 97 LYS A CA 1
ATOM 756 C C . LYS A 1 97 ? 7.320 3.143 0.004 1.00 97.44 97 LYS A C 1
ATOM 758 O O . LYS A 1 97 ? 7.170 2.934 1.204 1.00 97.44 97 LYS A O 1
ATOM 763 N N . LYS A 1 98 ? 6.353 2.911 -0.893 1.00 97.12 98 LYS A N 1
ATOM 764 C CA . LYS A 1 98 ? 5.010 2.431 -0.521 1.00 97.12 98 LYS A CA 1
ATOM 765 C C . LYS A 1 98 ? 5.047 1.076 0.192 1.00 97.12 98 LYS A C 1
ATOM 767 O O . LYS A 1 98 ? 4.213 0.828 1.057 1.00 97.12 98 LYS A O 1
ATOM 772 N N . LYS A 1 99 ? 6.018 0.209 -0.114 1.00 96.94 99 LYS A N 1
ATOM 773 C CA . LYS A 1 99 ? 6.216 -1.055 0.611 1.00 96.94 99 LYS A CA 1
ATOM 774 C C . LYS A 1 99 ? 6.589 -0.828 2.082 1.00 96.94 99 LYS A C 1
ATOM 776 O O . LYS A 1 99 ? 6.059 -1.515 2.947 1.00 96.94 99 LYS A O 1
ATOM 781 N N . LYS A 1 100 ? 7.414 0.177 2.387 1.00 96.25 100 LYS A N 1
ATOM 782 C CA . LYS A 1 100 ? 7.714 0.563 3.781 1.00 96.25 100 LYS A CA 1
ATOM 783 C C . LYS A 1 100 ? 6.481 1.124 4.497 1.00 96.25 100 LYS A C 1
ATOM 785 O O . LYS A 1 100 ? 6.237 0.814 5.664 1.00 96.25 100 LYS A O 1
ATOM 790 N N . ASP A 1 101 ? 5.663 1.901 3.786 1.00 94.00 101 ASP A N 1
ATOM 791 C CA . ASP A 1 101 ? 4.381 2.376 4.320 1.00 94.00 101 ASP A CA 1
ATOM 792 C C . ASP A 1 101 ? 3.428 1.204 4.606 1.00 94.00 101 ASP A C 1
ATOM 794 O O . ASP A 1 101 ? 2.712 1.214 5.606 1.00 94.00 101 ASP A O 1
ATOM 798 N N . LEU A 1 102 ? 3.431 0.171 3.757 1.00 96.25 102 LEU A N 1
ATOM 799 C CA . LEU A 1 102 ? 2.647 -1.049 3.948 1.00 96.25 102 LEU A CA 1
ATOM 800 C C . LEU A 1 102 ? 3.050 -1.810 5.218 1.00 96.25 102 LEU A C 1
ATOM 802 O O . LEU A 1 102 ? 2.186 -2.273 5.967 1.00 96.25 102 LEU A O 1
ATOM 806 N N . GLU A 1 103 ? 4.352 -1.939 5.464 1.00 95.12 103 GLU A N 1
ATOM 807 C CA . GLU A 1 103 ? 4.894 -2.559 6.679 1.00 95.12 103 GLU A CA 1
ATOM 808 C C . GLU A 1 103 ? 4.447 -1.777 7.921 1.00 95.12 103 GLU A C 1
ATOM 810 O O . GLU A 1 103 ? 3.925 -2.361 8.872 1.00 95.12 103 GLU A O 1
ATOM 815 N N . SER A 1 104 ? 4.521 -0.445 7.855 1.00 95.00 104 SER A N 1
ATOM 816 C CA . SER A 1 104 ? 4.054 0.450 8.923 1.00 95.00 104 SER A CA 1
ATOM 817 C C . SER A 1 104 ? 2.546 0.314 9.172 1.00 95.00 104 SER A C 1
ATOM 819 O O . SER A 1 104 ? 2.102 0.219 10.314 1.00 95.00 104 SER A O 1
ATOM 821 N N . LEU A 1 105 ? 1.737 0.242 8.109 1.00 94.75 105 LEU A N 1
ATOM 822 C CA . LEU A 1 105 ? 0.293 0.002 8.215 1.00 94.75 105 LEU A CA 1
ATOM 823 C C . LEU A 1 105 ? -0.022 -1.369 8.818 1.00 94.75 105 LEU A C 1
ATOM 825 O O . LEU A 1 105 ? -0.980 -1.488 9.575 1.00 94.75 105 LEU A O 1
ATOM 829 N N . SER A 1 106 ? 0.764 -2.394 8.491 1.00 95.25 106 SER A N 1
ATOM 830 C CA . SER A 1 106 ? 0.575 -3.743 9.032 1.00 95.25 106 SER A CA 1
ATOM 831 C C . SER A 1 106 ? 0.84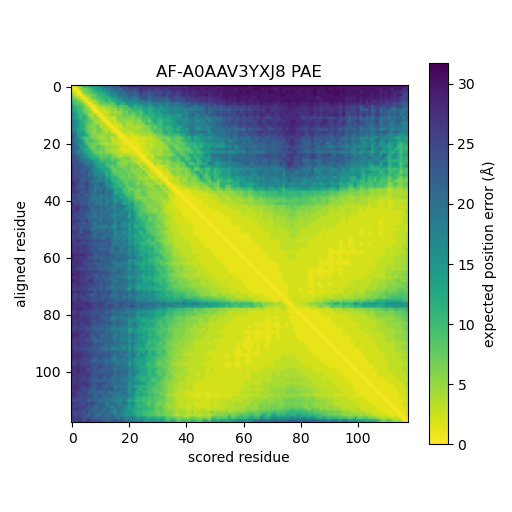4 -3.777 10.534 1.00 95.25 106 SER A C 1
ATOM 833 O O . SER A 1 106 ? 0.069 -4.380 11.272 1.00 95.25 106 SER A O 1
ATOM 835 N N . PHE A 1 107 ? 1.879 -3.070 10.990 1.00 95.75 107 PHE A N 1
ATOM 836 C CA . PHE A 1 107 ? 2.164 -2.903 12.412 1.00 95.75 107 PHE A CA 1
ATOM 837 C C . PHE A 1 107 ? 1.024 -2.181 13.147 1.00 95.75 107 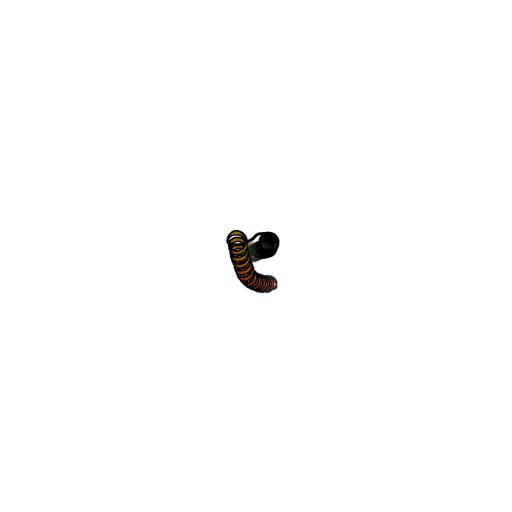PHE A C 1
ATOM 839 O O . PHE A 1 107 ? 0.498 -2.709 14.123 1.00 95.75 107 PHE A O 1
ATOM 846 N N . LEU A 1 108 ? 0.551 -1.046 12.620 1.00 94.00 108 LEU A N 1
ATOM 847 C CA . LEU A 1 108 ? -0.571 -0.300 13.211 1.00 94.00 108 LEU A CA 1
ATOM 848 C C . LEU A 1 108 ? -1.863 -1.129 13.288 1.00 94.00 108 LEU A C 1
ATOM 850 O O . LEU A 1 108 ? -2.621 -1.015 14.247 1.00 94.00 108 LEU A O 1
ATOM 854 N N . ILE A 1 109 ? -2.137 -1.961 12.279 1.00 95.50 109 ILE A N 1
ATOM 855 C CA . ILE A 1 109 ? -3.290 -2.873 12.290 1.00 95.50 109 ILE A CA 1
ATOM 856 C C . ILE A 1 109 ? -3.169 -3.873 13.443 1.00 95.50 109 ILE A C 1
ATOM 858 O O . ILE A 1 109 ? -4.145 -4.060 14.162 1.00 95.50 109 ILE A O 1
ATOM 862 N N . LEU A 1 110 ? -1.990 -4.472 13.641 1.00 94.62 110 LEU A N 1
ATOM 863 C CA . LEU A 1 110 ? -1.754 -5.423 14.731 1.00 94.62 110 LEU A CA 1
ATOM 864 C C . LEU A 1 110 ? -1.918 -4.768 16.109 1.00 94.62 110 LEU A C 1
ATOM 866 O O . LEU A 1 110 ? -2.577 -5.339 16.976 1.00 94.62 110 LEU A O 1
ATOM 870 N N . GLU A 1 111 ? -1.379 -3.561 16.304 1.00 92.38 111 GLU A N 1
ATOM 871 C CA . GLU A 1 111 ? -1.553 -2.807 17.555 1.00 92.38 111 GLU A CA 1
ATOM 872 C C . GLU A 1 111 ? -3.036 -2.535 17.847 1.00 92.38 111 GLU A C 1
ATOM 874 O O . GLU A 1 111 ? -3.518 -2.793 18.951 1.00 92.38 111 GLU A O 1
ATOM 879 N N . ARG A 1 112 ? -3.798 -2.087 16.841 1.00 90.12 112 ARG A N 1
ATOM 880 C CA . ARG A 1 112 ? -5.237 -1.820 16.994 1.00 90.12 112 ARG A CA 1
ATOM 881 C C . ARG A 1 112 ? -6.072 -3.081 17.200 1.00 90.12 112 ARG A C 1
ATOM 883 O O . ARG A 1 112 ? -7.070 -3.029 17.916 1.00 90.12 112 ARG A O 1
ATOM 890 N N . GLU A 1 113 ? -5.687 -4.206 16.602 1.00 91.62 113 GLU A N 1
ATOM 891 C CA . GLU A 1 113 ? -6.319 -5.504 16.865 1.00 91.62 113 GLU A CA 1
ATOM 892 C C . GLU A 1 113 ? -6.104 -5.945 18.313 1.00 91.62 113 GLU A C 1
ATOM 894 O O . GLU A 1 113 ? -7.057 -6.388 18.955 1.00 91.62 113 GLU A O 1
ATOM 899 N N . ALA A 1 114 ? -4.896 -5.765 18.853 1.00 91.25 114 ALA A N 1
ATOM 900 C CA . ALA A 1 114 ? -4.603 -6.069 20.251 1.00 91.25 114 ALA A CA 1
ATOM 901 C C . ALA A 1 114 ? -5.423 -5.195 21.217 1.00 91.25 114 ALA A C 1
ATOM 903 O O . ALA A 1 114 ? -5.991 -5.712 22.177 1.00 91.25 114 ALA A O 1
ATOM 904 N N . GLU A 1 115 ? -5.562 -3.895 20.936 1.00 87.38 115 GLU A N 1
ATOM 905 C CA . GLU A 1 115 ? -6.375 -2.977 21.749 1.00 87.38 115 GLU A CA 1
ATOM 906 C C . GLU A 1 115 ? -7.877 -3.311 21.786 1.00 87.38 115 GLU A C 1
ATOM 908 O O . GLU A 1 115 ? -8.567 -2.872 22.702 1.00 87.38 115 GLU A O 1
ATOM 913 N N . LEU A 1 116 ? -8.413 -4.003 20.775 1.00 85.25 116 LEU A N 1
ATOM 914 C CA . LEU A 1 116 ? -9.834 -4.383 20.702 1.00 85.25 116 LEU A CA 1
ATOM 915 C C . LEU A 1 116 ? -10.150 -5.709 21.413 1.00 85.25 116 LEU A C 1
ATOM 917 O O . LEU A 1 116 ? -11.331 -6.024 21.627 1.00 85.25 116 LEU A O 1
ATOM 921 N N . MET A 1 117 ? -9.109 -6.491 21.713 1.00 81.50 117 MET A N 1
ATOM 922 C CA . MET A 1 117 ? -9.188 -7.755 22.450 1.00 81.50 117 MET A CA 1
ATOM 923 C C . MET A 1 117 ? -9.026 -7.581 23.967 1.00 81.50 117 MET A C 1
ATOM 925 O O . MET A 1 117 ? -9.327 -8.521 24.701 1.00 81.50 117 MET A O 1
ATOM 929 N N . GLN A 1 118 ? -8.566 -6.408 24.414 1.00 67.19 118 GLN A N 1
ATOM 930 C CA . GLN A 1 118 ? -8.558 -5.976 25.817 1.00 67.19 118 GLN A CA 1
ATOM 931 C C . GLN A 1 118 ? -9.903 -5.352 26.198 1.00 67.19 118 GLN A C 1
ATOM 933 O O . GLN A 1 118 ? -10.317 -5.560 27.358 1.00 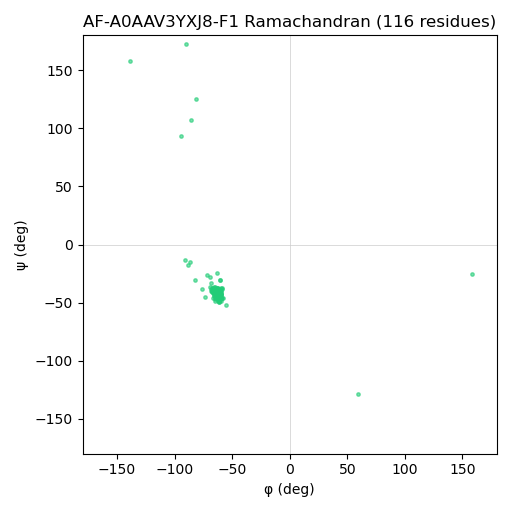67.19 118 GLN A O 1
#

Foldseek 3Di:
DDPPDPVVVVVVVVVVVVVVVVVVVVVVVVVVVVVVVLVVLVVVLVVLVVVLVVLVVLLVVLQVQLVVLCVVLVVDDDPSSVVSNVSSVVSNVVSVVSVVVSVVSVVVSVVSVVVSVD

Radius of gyration: 32.46 Å; Cα contacts (8 Å, |Δi|>4): 58; chains: 1; bounding box: 75×16×96 Å

Secondary structure (DSSP, 8-state):
---TTHHHHHHHHHHHHHHHHHHHHHHHHHHHHHHHHHHHHHHHHHHHHHHHHHHHHHHHHHHHHHHHHHHHHHH--HHHHHHHHHHHHHHHHHHHHHHHHHHHHHHHHHHHHHHHH-

Solvent-accessible surface area (backbone atoms only — not comparable to full-atom values): 6254 Å² total; per-residue (Å²): 136,85,79,89,56,67,67,60,57,50,51,52,51,52,51,53,50,52,50,53,52,51,54,56,51,51,55,50,50,56,53,51,53,52,50,53,53,53,49,53,54,50,54,51,46,52,49,49,54,53,51,42,55,52,51,54,54,53,32,54,51,30,46,52,54,18,51,53,28,43,59,50,21,73,75,44,62,73,69,60,18,51,52,28,43,53,52,20,52,52,32,46,51,52,27,53,53,50,49,55,52,45,54,54,47,51,50,54,46,52,55,52,52,54,63,74,76,107

pLDDT: mean 86.0, std 14.88, range [41.56, 98.19]

Nearest PDB structures (foldseek):
  7o3x-assembly1_D  TM=7.403E-01  e=2.658E-01  Synechocystis sp. PCC 6803 substr. Kazusa
  7o3x-assembly1_E  TM=5.784E-01  e=2.076E-01  Synechocystis sp. PCC 6803 substr.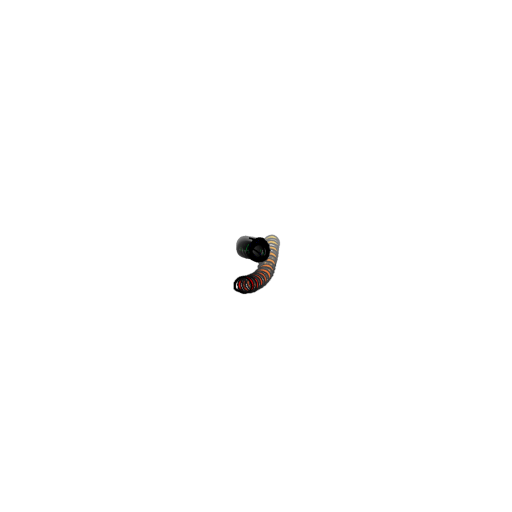 Kazusa
  7o3y-assembly1_E  TM=5.814E-01  e=3.199E-01  Synechocystis sp. PCC 6803 substr. Kazusa
  9eon-assembly1_A  TM=5.784E-01  e=5.576E-01  Synechocystis sp. PCC 6803
  7p3r-assembly1_C  TM=3.708E-01  e=6.193E+00  Vibrio cholerae O1 biovar El Tor str. N16961

Mean predicted aligned error: 10.74 Å

Organism: NCBI:txid259542

Sequence (118 aa):
MYVPGSNHQRNVTVFQSSLAQVLKCFGRKEEEEQNSSRKRKSDELVALKSKRKRTELDIDLLVKSADEMVEKAVKASGKEAHELIVKSLAMKSDASKKKKDLESLSFLILEREAELMQ